Protein AF-A0A060BJ09-F1 (afdb_monomer_lite)

Foldseek 3Di:
DPDWDADLQQKIKDKDFDAAQWKKFKDFPNDGQWIDTQHRRRIDMIIGPDGDDADKTWIKMWIQDPVRDIDIDPDIDIDGHHDD

Secondary structure (DSSP, 8-state):
--EEEE-TTS-EEEEEE-STT-EEEEEETTEEEEEEE--TTSEEEEE-SSPPPSEEEEEEEEEE-TT--EEE-S--EEEEEPP-

Structure (mmCIF, N/CA/C/O backbone):
data_AF-A0A060BJ09-F1
#
_entry.id   AF-A0A060BJ09-F1
#
loop_
_atom_site.group_PDB
_atom_site.id
_atom_site.type_symbol
_atom_site.label_atom_id
_atom_site.label_alt_id
_atom_site.label_comp_id
_atom_site.label_asym_id
_atom_site.label_entity_id
_atom_site.label_seq_id
_atom_site.pdbx_PDB_ins_code
_atom_site.Cartn_x
_atom_site.Cartn_y
_atom_site.Cartn_z
_atom_site.occupancy
_atom_site.B_iso_or_equiv
_atom_site.auth_seq_id
_atom_site.auth_comp_id
_atom_site.auth_asym_id
_atom_site.auth_atom_id
_atom_site.pdbx_PDB_model_num
ATOM 1 N N . PHE A 1 1 ? 0.213 -8.518 -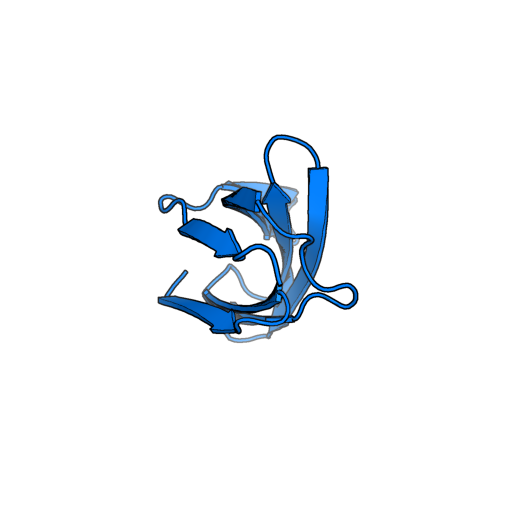2.948 1.00 76.75 1 PHE A N 1
ATOM 2 C CA . PHE A 1 1 ? 1.015 -8.167 -1.754 1.00 76.75 1 PHE A CA 1
ATOM 3 C C . PHE A 1 1 ? 1.004 -9.392 -0.874 1.00 76.75 1 PHE A C 1
ATOM 5 O O . PHE A 1 1 ? 0.083 -10.182 -0.993 1.00 76.75 1 PHE A O 1
ATOM 12 N N . ASP A 1 2 ? 1.985 -9.563 -0.001 1.00 79.69 2 ASP A N 1
ATOM 13 C CA . ASP A 1 2 ? 2.113 -10.845 0.700 1.00 79.69 2 ASP A CA 1
ATOM 14 C C . ASP A 1 2 ? 1.587 -10.757 2.134 1.00 79.69 2 ASP A C 1
ATOM 16 O O . ASP A 1 2 ? 1.095 -11.740 2.684 1.00 79.69 2 ASP A O 1
ATOM 20 N N . VAL A 1 3 ? 1.657 -9.568 2.742 1.00 85.50 3 VAL A N 1
ATOM 21 C CA . VAL A 1 3 ? 1.275 -9.353 4.139 1.00 85.50 3 VAL A CA 1
ATOM 22 C C . VAL A 1 3 ? 0.465 -8.073 4.281 1.00 85.50 3 VAL A C 1
ATOM 24 O O . VAL A 1 3 ? 0.868 -7.012 3.804 1.00 85.50 3 VAL A O 1
ATOM 27 N N . VAL A 1 4 ? -0.649 -8.175 5.006 1.00 87.81 4 VAL A N 1
ATOM 28 C CA . VAL A 1 4 ? -1.418 -7.042 5.530 1.00 87.81 4 VAL A CA 1
ATOM 29 C C . VAL A 1 4 ? -1.642 -7.292 7.008 1.00 87.81 4 VAL A C 1
ATOM 31 O O . VAL A 1 4 ? -2.185 -8.328 7.393 1.00 87.81 4 VAL A O 1
ATOM 34 N N . ARG A 1 5 ? -1.210 -6.347 7.835 1.00 86.44 5 ARG A N 1
ATOM 35 C CA . ARG A 1 5 ? -1.416 -6.374 9.277 1.00 86.44 5 ARG A CA 1
ATOM 36 C C . ARG A 1 5 ? -2.131 -5.103 9.697 1.00 86.44 5 ARG A C 1
ATOM 38 O O . ARG A 1 5 ? -1.744 -4.017 9.277 1.00 86.44 5 ARG A O 1
ATOM 45 N N . VAL A 1 6 ? -3.159 -5.274 10.517 1.00 84.88 6 VAL A N 1
ATOM 46 C CA . VAL A 1 6 ? -3.998 -4.201 11.044 1.00 84.88 6 VAL A CA 1
ATOM 47 C C . VAL A 1 6 ? -4.069 -4.385 12.549 1.00 84.88 6 VAL A C 1
ATOM 49 O O . VAL A 1 6 ? -4.373 -5.482 13.018 1.00 84.88 6 VAL A O 1
ATOM 52 N N . GLU A 1 7 ? -3.776 -3.328 13.287 1.00 86.69 7 GLU A N 1
ATOM 53 C CA . GLU A 1 7 ? -3.926 -3.288 14.737 1.00 86.69 7 GLU A CA 1
ATOM 54 C C . GLU A 1 7 ? -5.248 -2.607 15.119 1.00 86.69 7 GLU A C 1
ATOM 56 O O . GLU A 1 7 ? -5.844 -1.863 14.337 1.00 86.69 7 GLU A O 1
ATOM 61 N N . SER A 1 8 ? -5.727 -2.855 16.340 1.00 81.38 8 SER A N 1
ATOM 62 C CA . SER A 1 8 ? -7.005 -2.309 16.824 1.00 81.38 8 SER A CA 1
ATOM 63 C C . SER A 1 8 ? -7.025 -0.783 16.947 1.00 81.38 8 SER A C 1
ATOM 65 O O . SER A 1 8 ? -8.097 -0.201 17.056 1.00 81.38 8 SER A O 1
ATOM 67 N N . ASP A 1 9 ? -5.856 -0.141 16.951 1.00 80.69 9 ASP A N 1
ATOM 68 C CA . ASP A 1 9 ? -5.704 1.317 16.966 1.00 80.69 9 ASP A CA 1
ATOM 69 C C . ASP A 1 9 ? -5.748 1.950 15.561 1.00 80.69 9 ASP A C 1
ATOM 71 O O . ASP A 1 9 ? -5.567 3.158 15.426 1.00 80.69 9 ASP A O 1
ATOM 75 N N . GLY A 1 10 ? -5.985 1.143 14.519 1.00 83.00 10 GLY A N 1
ATOM 76 C CA . GLY A 1 10 ? -6.034 1.589 13.129 1.00 83.00 10 GLY A CA 1
ATOM 77 C C . GLY A 1 10 ? -4.668 1.643 12.442 1.00 83.00 10 GLY A C 1
ATOM 78 O O . GLY A 1 10 ? -4.600 2.028 11.271 1.00 83.00 10 GLY A O 1
ATOM 79 N N . SER A 1 11 ? -3.584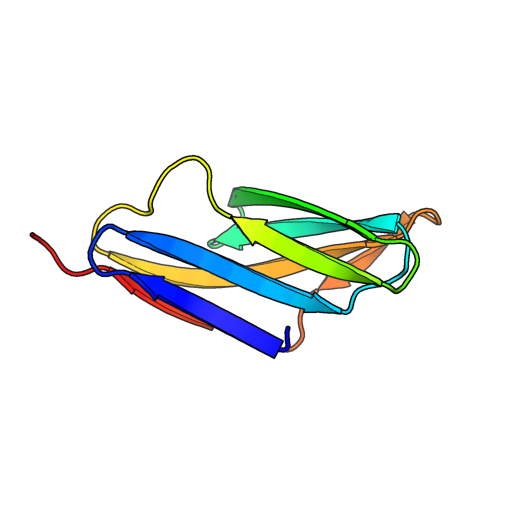 1.259 13.125 1.00 87.31 11 SER A N 1
ATOM 80 C CA . SER A 1 11 ? -2.257 1.143 12.517 1.00 87.31 11 SER A CA 1
ATOM 81 C C . SER A 1 11 ? -2.235 0.013 11.495 1.00 87.31 11 SER A C 1
ATOM 83 O O . SER A 1 11 ? -2.713 -1.095 11.755 1.00 87.31 11 SER A O 1
ATOM 85 N N . ILE A 1 12 ? -1.643 0.278 10.330 1.00 89.25 12 ILE A N 1
ATOM 86 C CA . ILE A 1 12 ? -1.563 -0.687 9.232 1.00 89.25 12 ILE A CA 1
ATOM 87 C C . ILE A 1 12 ? -0.136 -0.804 8.729 1.00 89.25 12 ILE A C 1
ATOM 89 O O . ILE A 1 12 ? 0.544 0.196 8.492 1.00 89.25 12 ILE A O 1
ATOM 93 N N . VAL A 1 13 ? 0.273 -2.050 8.502 1.00 91.44 13 VAL A N 1
ATOM 94 C CA . VAL A 1 13 ? 1.493 -2.393 7.777 1.00 91.44 13 VAL A CA 1
ATOM 95 C C . VAL A 1 13 ? 1.124 -3.270 6.589 1.00 91.44 13 VAL A C 1
ATOM 97 O O . VAL A 1 13 ? 0.514 -4.328 6.756 1.00 91.44 13 VAL A O 1
ATOM 100 N N . ILE A 1 14 ? 1.521 -2.848 5.389 1.00 92.81 14 ILE A N 1
ATOM 101 C CA . ILE A 1 14 ? 1.384 -3.645 4.166 1.00 92.81 14 ILE A CA 1
ATOM 102 C C . ILE A 1 14 ? 2.761 -3.884 3.577 1.00 92.81 14 ILE A C 1
ATOM 104 O O . ILE A 1 14 ? 3.508 -2.935 3.354 1.00 92.81 14 ILE A O 1
ATOM 108 N N . ALA A 1 15 ? 3.086 -5.140 3.291 1.00 94.00 15 ALA A N 1
ATOM 109 C CA . ALA A 1 15 ? 4.354 -5.514 2.684 1.00 94.00 15 ALA A CA 1
ATOM 110 C C . ALA A 1 15 ? 4.162 -6.476 1.509 1.00 94.00 15 ALA A C 1
ATOM 112 O O . ALA A 1 15 ? 3.192 -7.238 1.434 1.00 94.00 15 ALA A O 1
ATOM 113 N N . GLY A 1 16 ? 5.111 -6.446 0.580 1.00 94.50 16 GLY A N 1
ATOM 114 C CA . GLY A 1 16 ? 5.132 -7.369 -0.544 1.00 94.50 16 GLY A CA 1
ATOM 115 C C . GLY A 1 16 ? 6.212 -7.039 -1.561 1.00 94.50 16 GLY A C 1
ATOM 116 O O . GLY A 1 16 ? 7.208 -6.385 -1.253 1.00 94.50 16 GLY A O 1
ATOM 117 N N . LYS A 1 17 ? 5.977 -7.496 -2.791 1.00 94.56 17 LYS A N 1
ATOM 118 C CA . LYS A 1 17 ? 6.858 -7.304 -3.941 1.00 94.56 17 LYS A CA 1
ATOM 119 C C . LYS A 1 17 ? 6.231 -6.396 -4.999 1.00 94.56 17 LYS A C 1
ATOM 121 O O . LYS A 1 17 ? 5.041 -6.495 -5.298 1.00 94.56 17 LYS A O 1
ATOM 126 N N . ALA A 1 18 ? 7.059 -5.550 -5.592 1.00 95.50 18 ALA A N 1
ATOM 127 C CA . ALA A 1 18 ? 6.766 -4.734 -6.761 1.00 95.50 18 ALA A CA 1
ATOM 128 C C . ALA A 1 18 ? 7.986 -4.716 -7.698 1.00 95.50 18 ALA A C 1
ATOM 130 O O . ALA A 1 18 ? 9.018 -5.323 -7.410 1.00 95.50 18 ALA A O 1
ATOM 131 N N . VAL A 1 19 ? 7.880 -4.024 -8.833 1.00 95.50 19 VAL A N 1
ATOM 132 C CA . VAL A 1 19 ? 9.051 -3.761 -9.683 1.00 95.50 19 VAL A CA 1
ATOM 133 C C . VAL A 1 19 ? 10.093 -2.972 -8.868 1.00 95.50 19 VAL A C 1
ATOM 135 O O . VAL A 1 19 ? 9.706 -2.058 -8.134 1.00 95.50 19 VAL A O 1
ATOM 138 N N . PRO A 1 20 ? 11.400 -3.281 -8.977 1.00 97.25 20 PRO A N 1
ATOM 139 C CA . PRO A 1 20 ? 12.447 -2.517 -8.307 1.00 97.25 20 PRO A CA 1
ATOM 140 C C . PRO A 1 20 ? 12.335 -1.009 -8.525 1.00 97.25 20 PRO A C 1
ATOM 142 O O . PRO A 1 20 ? 12.168 -0.549 -9.657 1.00 97.25 20 PRO A O 1
ATOM 145 N N . ASN A 1 21 ? 12.481 -0.238 -7.445 1.00 96.81 21 ASN A N 1
ATOM 146 C CA . ASN A 1 21 ? 12.378 1.227 -7.446 1.00 96.81 21 ASN A CA 1
ATOM 147 C C . ASN A 1 21 ? 11.011 1.775 -7.899 1.00 96.81 21 ASN A C 1
ATOM 149 O O . ASN A 1 21 ? 10.904 2.956 -8.231 1.00 96.81 21 ASN A O 1
ATOM 153 N N . ALA A 1 22 ? 9.964 0.946 -7.941 1.00 98.06 22 ALA A N 1
ATOM 154 C CA . ALA A 1 22 ? 8.623 1.414 -8.253 1.00 98.06 22 ALA A CA 1
ATOM 155 C C . ALA A 1 22 ? 8.022 2.199 -7.085 1.00 98.06 22 ALA A C 1
ATOM 157 O O . ALA A 1 22 ? 8.183 1.829 -5.920 1.00 98.06 22 ALA A O 1
ATOM 158 N N . GLN A 1 23 ? 7.255 3.238 -7.407 1.00 97.69 23 GLN A N 1
ATOM 159 C CA . GLN A 1 23 ? 6.378 3.881 -6.436 1.00 97.69 23 GLN A CA 1
ATOM 160 C C . GLN A 1 23 ? 5.204 2.950 -6.144 1.00 97.69 23 GLN A C 1
ATOM 162 O O . GLN A 1 23 ? 4.585 2.449 -7.079 1.00 97.69 23 GLN A O 1
ATOM 167 N N . VAL A 1 24 ? 4.884 2.718 -4.879 1.00 97.00 24 VAL A N 1
ATOM 168 C CA . VAL A 1 24 ? 3.747 1.907 -4.441 1.00 97.00 24 VAL A CA 1
ATOM 169 C C . VAL A 1 24 ? 2.824 2.781 -3.606 1.00 97.00 24 VAL A C 1
ATOM 171 O O . VAL A 1 24 ? 3.184 3.196 -2.510 1.00 97.00 24 VAL A O 1
ATOM 174 N N . ASP A 1 25 ? 1.624 3.027 -4.119 1.00 96.44 25 ASP A N 1
ATOM 175 C CA . ASP A 1 25 ? 0.560 3.757 -3.439 1.00 96.44 25 ASP A CA 1
ATOM 176 C C . ASP A 1 25 ? -0.436 2.776 -2.812 1.00 96.44 25 ASP A C 1
ATOM 178 O O . ASP A 1 25 ? -0.893 1.842 -3.477 1.00 96.44 25 ASP A O 1
ATOM 182 N N . LEU A 1 26 ? -0.824 3.021 -1.560 1.00 95.12 26 LEU A N 1
ATOM 183 C CA . LEU A 1 26 ? -1.993 2.418 -0.920 1.00 95.12 26 LEU A CA 1
ATOM 184 C C . LEU A 1 26 ? -3.222 3.266 -1.228 1.00 95.12 26 LEU A C 1
ATOM 186 O O . LEU A 1 26 ? -3.245 4.457 -0.910 1.00 95.12 26 LEU A O 1
ATOM 190 N N . LEU A 1 27 ? -4.263 2.645 -1.773 1.00 94.62 27 LEU A N 1
ATOM 191 C CA . LEU A 1 27 ? -5.514 3.309 -2.107 1.00 94.62 27 LEU A CA 1
ATOM 192 C C . LEU A 1 27 ? -6.684 2.756 -1.308 1.00 94.62 27 LEU A C 1
ATOM 194 O O . LEU A 1 27 ? -6.856 1.544 -1.217 1.00 94.62 27 LEU A O 1
ATOM 198 N N . VAL A 1 28 ? -7.535 3.662 -0.833 1.00 93.06 28 VAL A N 1
ATOM 199 C CA . VAL A 1 28 ? -8.905 3.374 -0.394 1.00 93.06 28 VAL A CA 1
ATOM 200 C C . VAL A 1 28 ? -9.849 4.090 -1.351 1.00 93.06 28 VAL A C 1
ATOM 202 O O . VAL A 1 28 ? -9.908 5.323 -1.390 1.00 93.06 28 VAL A O 1
ATOM 205 N N . GLY A 1 29 ? -10.571 3.318 -2.166 1.00 90.00 29 GLY A N 1
ATOM 206 C CA . GLY A 1 29 ? -11.336 3.868 -3.285 1.00 90.00 29 GLY A CA 1
ATOM 207 C C . GLY A 1 29 ? -10.417 4.603 -4.268 1.00 90.00 29 GLY A C 1
ATOM 208 O O . GLY A 1 29 ? -9.558 3.990 -4.895 1.00 90.00 29 GLY A O 1
ATOM 209 N N . SER A 1 30 ? -10.586 5.922 -4.397 1.00 90.00 30 SER A N 1
ATOM 210 C CA . SER A 1 30 ? -9.745 6.787 -5.242 1.00 90.00 30 SER A CA 1
ATOM 211 C C . SER A 1 30 ? -8.658 7.551 -4.479 1.00 90.00 30 SER A C 1
ATOM 213 O O . SER A 1 30 ? -7.880 8.273 -5.102 1.00 90.00 30 SER A O 1
ATOM 215 N N . ASN A 1 31 ? -8.618 7.445 -3.149 1.00 92.88 31 ASN A N 1
ATOM 216 C CA . ASN A 1 31 ? -7.729 8.243 -2.308 1.00 92.88 31 ASN A CA 1
ATOM 217 C C . ASN A 1 31 ? -6.451 7.473 -1.999 1.00 92.88 31 ASN A C 1
ATOM 219 O O . ASN A 1 31 ? -6.522 6.332 -1.550 1.00 92.88 31 ASN A O 1
ATOM 223 N N . VAL A 1 32 ? -5.298 8.116 -2.188 1.00 94.50 32 VAL A N 1
ATOM 224 C CA . VAL A 1 32 ? -4.016 7.589 -1.709 1.00 94.50 32 VAL A CA 1
ATOM 225 C C . VAL A 1 32 ? -3.905 7.902 -0.223 1.00 94.50 32 VAL A C 1
ATOM 227 O O . VAL A 1 32 ? -3.934 9.069 0.159 1.00 94.50 32 VAL A O 1
ATOM 230 N N . ILE A 1 33 ? -3.811 6.861 0.599 1.00 92.56 33 ILE A N 1
ATOM 231 C CA . ILE A 1 33 ? -3.721 6.980 2.063 1.00 92.56 33 ILE A CA 1
ATOM 232 C C . ILE A 1 33 ? -2.300 6.754 2.584 1.00 92.56 33 ILE A C 1
ATOM 234 O O . ILE A 1 33 ? -1.995 7.108 3.713 1.00 92.56 33 ILE A O 1
ATOM 238 N N . GLY A 1 34 ? -1.424 6.186 1.759 1.00 92.88 34 GLY A N 1
ATOM 239 C CA . GLY A 1 34 ? -0.021 5.962 2.077 1.00 92.88 34 GLY A CA 1
ATOM 240 C C . GLY A 1 34 ? 0.762 5.662 0.811 1.00 92.88 34 GLY A C 1
ATOM 241 O O . GLY A 1 34 ? 0.184 5.288 -0.212 1.00 92.88 34 GLY A O 1
ATOM 242 N N . SER A 1 35 ? 2.076 5.844 0.859 1.00 95.00 35 SER A N 1
ATOM 243 C CA . SER A 1 35 ? 2.932 5.602 -0.296 1.00 95.00 35 SER A CA 1
ATOM 244 C C . SER A 1 35 ? 4.345 5.234 0.146 1.00 95.00 35 SER A C 1
ATOM 246 O O . SER A 1 35 ? 4.817 5.688 1.185 1.00 95.00 35 SER A O 1
ATOM 248 N N . THR A 1 36 ? 5.021 4.398 -0.632 1.00 96.31 36 THR A N 1
ATOM 249 C CA . THR A 1 36 ? 6.429 4.040 -0.425 1.00 96.31 36 THR A CA 1
ATOM 250 C C . THR A 1 36 ? 7.104 3.777 -1.763 1.00 96.31 36 THR A C 1
ATOM 252 O O . THR A 1 36 ? 6.447 3.670 -2.798 1.00 96.31 36 THR A O 1
ATOM 255 N N . THR A 1 37 ? 8.420 3.628 -1.749 1.00 97.25 37 THR A N 1
ATOM 256 C CA . THR A 1 37 ? 9.183 3.174 -2.908 1.00 97.25 37 THR A CA 1
ATOM 257 C C . THR A 1 37 ? 9.701 1.769 -2.636 1.00 97.25 37 THR A C 1
ATOM 259 O O . THR A 1 37 ? 10.294 1.511 -1.589 1.00 97.25 37 THR A O 1
ATOM 262 N N . ALA A 1 38 ? 9.481 0.855 -3.577 1.00 97.56 38 ALA A N 1
ATOM 263 C CA . ALA A 1 38 ? 10.045 -0.483 -3.506 1.00 97.56 38 ALA A CA 1
ATOM 264 C C . ALA A 1 38 ? 11.573 -0.429 -3.598 1.00 97.56 38 ALA A C 1
ATOM 266 O O . ALA A 1 38 ? 12.137 0.336 -4.381 1.00 97.56 38 ALA A O 1
ATOM 267 N N . GLY A 1 39 ? 12.250 -1.254 -2.806 1.00 97.69 39 GLY A N 1
ATOM 268 C CA . GLY A 1 39 ? 13.700 -1.341 -2.798 1.00 97.69 39 GLY A CA 1
ATOM 269 C C . GLY A 1 39 ? 14.282 -1.933 -4.090 1.00 97.69 39 GLY A C 1
ATOM 270 O O . GLY A 1 39 ? 13.550 -2.300 -5.014 1.00 97.69 39 GLY A O 1
ATOM 271 N N . PRO A 1 40 ? 15.617 -2.082 -4.152 1.00 96.81 40 PRO A N 1
ATOM 272 C CA . PRO A 1 40 ? 16.315 -2.630 -5.319 1.00 96.81 40 PRO A CA 1
ATOM 273 C C . PRO A 1 40 ? 15.907 -4.065 -5.675 1.00 96.81 40 PRO A C 1
ATOM 275 O O . PRO A 1 40 ? 15.909 -4.432 -6.843 1.00 96.81 40 PRO A O 1
ATOM 278 N N . GLU A 1 41 ? 15.500 -4.852 -4.679 1.00 96.31 41 GLU A N 1
ATOM 279 C CA . GLU A 1 41 ? 15.017 -6.229 -4.857 1.00 96.31 41 GLU A CA 1
ATOM 280 C C . GLU A 1 41 ? 13.493 -6.299 -5.091 1.00 96.31 41 GLU A C 1
ATOM 282 O O . GLU A 1 41 ? 12.909 -7.378 -5.177 1.00 96.31 41 GLU A O 1
ATOM 287 N N . GLY A 1 42 ? 12.822 -5.144 -5.174 1.00 96.19 42 GLY A N 1
ATOM 288 C CA . GLY A 1 42 ? 11.370 -5.048 -5.331 1.00 96.19 42 GLY A CA 1
ATOM 289 C C . GLY A 1 42 ? 10.576 -5.207 -4.032 1.00 96.19 42 GLY A C 1
ATOM 290 O O . GLY A 1 42 ? 9.359 -5.042 -4.039 1.00 96.19 42 GLY A O 1
ATOM 291 N N . ASP A 1 43 ? 11.236 -5.500 -2.912 1.00 97.12 43 ASP A N 1
ATOM 292 C CA . ASP A 1 43 ? 10.627 -5.507 -1.582 1.00 97.12 43 ASP A CA 1
ATOM 293 C C . ASP A 1 43 ? 10.133 -4.125 -1.168 1.00 97.12 43 ASP A C 1
ATOM 295 O O . ASP A 1 43 ? 10.850 -3.132 -1.305 1.00 97.12 43 ASP A O 1
ATOM 299 N N . PHE A 1 44 ? 8.934 -4.060 -0.598 1.00 95.94 44 PHE A N 1
ATOM 300 C CA . PHE A 1 44 ? 8.426 -2.839 0.010 1.00 95.94 44 PHE A CA 1
ATOM 301 C C . PHE A 1 44 ? 7.672 -3.128 1.305 1.00 95.94 44 PHE A C 1
ATOM 303 O O . PHE A 1 44 ? 7.092 -4.200 1.494 1.00 95.94 44 PHE A O 1
ATOM 310 N N . ALA A 1 45 ? 7.636 -2.116 2.166 1.00 95.00 45 ALA A N 1
ATOM 311 C CA . ALA A 1 45 ? 6.717 -2.026 3.286 1.00 95.00 45 ALA A CA 1
ATOM 312 C C . ALA A 1 45 ? 6.156 -0.601 3.346 1.00 95.00 45 ALA A C 1
ATOM 314 O O . ALA A 1 45 ? 6.908 0.372 3.259 1.00 95.00 45 ALA A O 1
ATOM 315 N N . VAL A 1 46 ? 4.838 -0.489 3.471 1.00 92.38 46 VAL A N 1
ATOM 316 C CA . VAL A 1 46 ? 4.135 0.761 3.754 1.00 92.38 46 VAL A CA 1
ATOM 317 C C . VAL A 1 46 ? 3.625 0.690 5.180 1.00 92.38 46 VAL A C 1
ATOM 319 O O . VAL A 1 46 ? 2.947 -0.268 5.555 1.00 92.38 46 VAL A O 1
ATOM 322 N N . VAL A 1 47 ? 3.938 1.726 5.946 1.00 90.12 47 VAL A N 1
ATOM 323 C CA . VAL A 1 47 ? 3.328 2.017 7.240 1.00 90.12 47 VAL A CA 1
ATOM 324 C C . VAL A 1 47 ? 2.557 3.314 7.054 1.00 90.12 47 VAL A C 1
ATOM 326 O O . VAL A 1 47 ? 3.087 4.250 6.457 1.00 90.12 47 VAL A O 1
ATOM 329 N N . LEU A 1 48 ? 1.299 3.353 7.486 1.00 87.75 48 LEU A N 1
ATOM 330 C CA . LEU A 1 48 ? 0.535 4.598 7.447 1.00 87.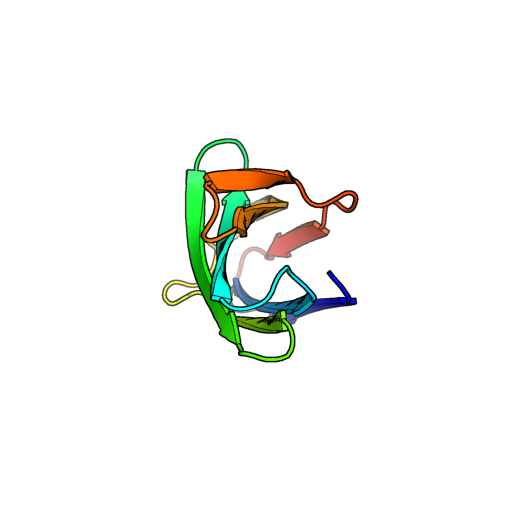75 48 LEU A CA 1
ATOM 331 C C . LEU A 1 48 ? 1.040 5.541 8.543 1.00 87.75 48 LEU A C 1
ATOM 333 O O . LEU A 1 48 ? 1.150 5.130 9.696 1.00 87.75 48 LEU A O 1
ATOM 337 N N . ASP A 1 49 ? 1.317 6.795 8.181 1.00 82.19 49 ASP A N 1
ATOM 338 C CA . ASP A 1 49 ? 1.688 7.834 9.150 1.00 82.19 49 ASP A CA 1
ATOM 339 C C . ASP A 1 49 ? 0.502 8.195 10.058 1.00 82.19 49 ASP A C 1
ATOM 341 O O . ASP A 1 49 ? 0.665 8.427 11.256 1.00 82.19 49 ASP A O 1
ATOM 345 N N . GLU A 1 50 ? -0.704 8.211 9.482 1.00 85.81 50 GLU A N 1
ATOM 346 C CA . GLU A 1 50 ? -1.959 8.414 10.199 1.00 85.81 50 GLU A CA 1
ATOM 347 C C . GLU A 1 50 ? -2.747 7.095 10.262 1.00 85.81 50 GLU A C 1
ATOM 349 O O . GLU A 1 50 ? -3.051 6.516 9.212 1.00 85.81 50 GLU A O 1
ATOM 354 N N . PRO A 1 51 ? -3.111 6.614 11.465 1.00 87.44 51 PRO A N 1
ATOM 355 C CA . PRO A 1 51 ? -3.967 5.445 11.614 1.00 87.44 51 PRO A CA 1
ATOM 356 C C . PRO A 1 51 ? -5.315 5.633 10.915 1.00 87.44 51 PRO A C 1
ATOM 358 O O . PRO A 1 51 ? -5.869 6.738 10.868 1.00 87.44 51 PRO A O 1
ATOM 361 N N . LEU A 1 52 ? -5.886 4.538 10.415 1.00 89.56 52 LEU A N 1
ATOM 362 C CA . LEU A 1 52 ? -7.251 4.570 9.905 1.00 89.56 52 LEU A CA 1
ATOM 363 C C . LEU A 1 52 ? -8.237 4.827 11.047 1.00 89.56 52 LEU A C 1
ATOM 365 O O . LEU A 1 52 ? -8.115 4.285 12.144 1.00 89.56 52 LEU A O 1
ATOM 369 N N . LYS A 1 53 ? -9.249 5.647 10.769 1.00 90.81 53 LYS A N 1
ATOM 370 C CA . LYS A 1 53 ? -10.377 5.837 11.687 1.00 90.81 53 LYS A CA 1
ATOM 371 C C . LYS A 1 53 ? -11.199 4.543 11.779 1.00 90.81 53 LYS A C 1
ATOM 373 O O . LYS A 1 53 ? -11.096 3.708 10.884 1.00 90.81 53 LYS A O 1
ATOM 378 N N . PRO A 1 54 ? -12.042 4.378 12.811 1.00 91.94 54 PRO A N 1
ATOM 379 C CA . PRO A 1 54 ? -13.007 3.287 12.844 1.00 91.94 54 PRO A CA 1
ATOM 380 C C . PRO A 1 54 ? -13.857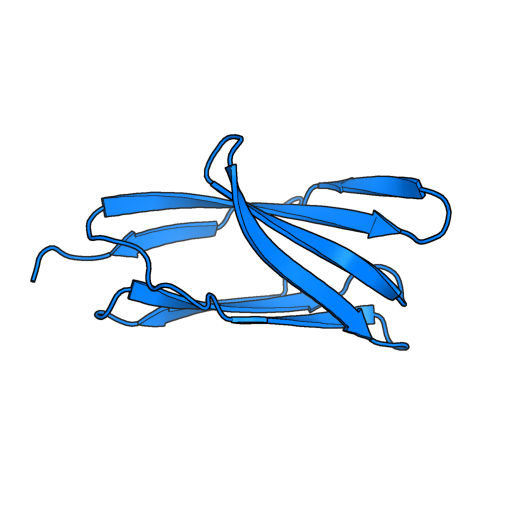 3.230 11.571 1.00 91.94 54 PRO A C 1
ATOM 382 O O . PRO A 1 54 ? -14.327 4.263 11.081 1.00 91.94 54 PRO A O 1
ATOM 385 N N . GLY A 1 55 ? -14.039 2.025 11.036 1.00 91.88 55 GLY A N 1
ATOM 386 C CA . GLY A 1 55 ? -14.765 1.787 9.793 1.00 91.88 55 GLY A CA 1
ATOM 387 C C . GLY A 1 55 ? -14.228 0.612 8.978 1.00 91.88 55 GLY A C 1
ATOM 388 O O . GLY A 1 55 ? -13.237 -0.027 9.335 1.00 91.88 55 GLY A O 1
ATOM 389 N N . ASP A 1 56 ? -14.901 0.353 7.857 1.00 92.62 56 ASP A N 1
ATOM 390 C CA . ASP A 1 56 ? -14.543 -0.689 6.897 1.00 92.62 56 ASP A CA 1
ATOM 391 C C . ASP A 1 56 ? -13.876 -0.089 5.657 1.00 92.62 56 ASP A C 1
ATOM 393 O O . ASP A 1 56 ? -14.377 0.854 5.039 1.00 92.62 56 ASP A O 1
ATOM 397 N N . TYR A 1 57 ? -12.755 -0.680 5.259 1.00 92.31 57 TYR A N 1
ATOM 398 C CA . TYR A 1 57 ? -11.896 -0.192 4.192 1.00 92.31 57 TYR A CA 1
ATOM 399 C C . TYR A 1 57 ? -11.561 -1.307 3.209 1.00 92.31 57 TYR A C 1
ATOM 401 O O . TYR A 1 57 ? -11.192 -2.417 3.590 1.00 92.31 57 TYR A O 1
ATOM 409 N N . GLN A 1 58 ? -11.640 -0.985 1.921 1.00 93.50 58 GLN A N 1
ATOM 410 C CA . GLN A 1 58 ? -11.082 -1.805 0.851 1.00 93.50 58 GLN A CA 1
ATOM 411 C C . GLN A 1 58 ? -9.796 -1.151 0.372 1.00 93.50 58 GLN A C 1
ATOM 413 O O . GLN A 1 58 ? -9.825 -0.044 -0.169 1.00 93.50 58 GLN A O 1
ATOM 418 N N . ILE A 1 59 ? -8.681 -1.835 0.596 1.00 92.94 59 ILE A N 1
ATOM 419 C CA . ILE A 1 59 ? -7.351 -1.361 0.248 1.00 92.94 59 ILE A CA 1
ATOM 420 C C . ILE A 1 59 ? -6.875 -2.076 -1.010 1.00 92.94 59 ILE A C 1
ATOM 422 O O . ILE A 1 59 ? -6.869 -3.307 -1.097 1.00 92.94 59 ILE A O 1
ATOM 426 N N . VAL A 1 60 ? -6.433 -1.276 -1.972 1.00 94.94 60 VAL A N 1
ATOM 427 C CA . VAL A 1 60 ? -5.817 -1.722 -3.220 1.00 94.94 60 VAL A CA 1
ATOM 428 C C . VAL A 1 60 ? -4.463 -1.041 -3.347 1.00 94.94 60 VAL A C 1
ATOM 430 O O . VAL A 1 60 ? -4.302 0.096 -2.910 1.00 94.94 60 VAL A O 1
ATOM 433 N N . LEU A 1 61 ? -3.481 -1.715 -3.942 1.00 95.25 61 LEU A N 1
ATOM 434 C CA . LEU A 1 61 ? -2.189 -1.101 -4.231 1.00 95.25 61 LEU A CA 1
ATOM 435 C C . LEU A 1 61 ? -2.099 -0.694 -5.692 1.00 95.25 61 LEU A C 1
ATOM 437 O O . LEU A 1 61 ? -2.550 -1.420 -6.578 1.00 95.25 61 LEU A O 1
ATOM 441 N N . ARG A 1 62 ? -1.437 0.428 -5.946 1.00 96.56 62 ARG A N 1
ATOM 442 C CA . ARG A 1 62 ? -0.999 0.817 -7.284 1.00 96.56 62 ARG A CA 1
ATOM 443 C C . ARG A 1 62 ? 0.510 0.940 -7.291 1.00 96.56 62 ARG A C 1
ATOM 445 O O . ARG A 1 62 ? 1.066 1.725 -6.535 1.00 96.56 62 ARG A O 1
ATOM 452 N N . SER A 1 63 ? 1.164 0.197 -8.170 1.00 97.19 63 SER A N 1
ATOM 453 C CA . SER A 1 63 ? 2.593 0.320 -8.421 1.00 97.19 63 SER A CA 1
ATOM 454 C C . SER A 1 63 ? 2.834 1.100 -9.711 1.00 97.19 63 SER A C 1
ATOM 456 O O . SER A 1 63 ? 2.200 0.822 -10.725 1.00 97.19 63 SER A O 1
ATOM 458 N N . THR A 1 64 ? 3.744 2.069 -9.679 1.00 97.88 64 THR A N 1
ATOM 459 C CA . THR A 1 64 ? 4.226 2.813 -10.847 1.00 97.88 64 THR A CA 1
ATOM 460 C C . THR A 1 64 ? 5.722 2.574 -10.989 1.00 97.88 64 THR A C 1
ATOM 462 O O . THR A 1 64 ? 6.512 3.049 -10.172 1.00 97.88 64 THR A O 1
ATOM 465 N N . ALA A 1 65 ? 6.114 1.820 -12.010 1.00 96.44 65 ALA A N 1
ATOM 466 C CA . ALA A 1 65 ? 7.508 1.516 -12.296 1.00 96.44 65 ALA A CA 1
ATOM 467 C C . ALA A 1 65 ? 8.262 2.749 -12.847 1.00 96.44 65 ALA A C 1
ATOM 469 O O . ALA A 1 65 ? 7.634 3.688 -13.349 1.00 96.44 65 ALA A O 1
ATOM 470 N N . PRO A 1 66 ? 9.610 2.769 -12.794 1.00 95.50 66 PRO A N 1
ATOM 471 C CA . PRO A 1 66 ? 10.414 3.891 -13.301 1.00 95.50 66 PRO A CA 1
ATOM 472 C C . PRO A 1 66 ? 10.201 4.210 -14.790 1.00 95.50 66 PRO A C 1
ATOM 474 O O . PRO A 1 66 ? 10.341 5.357 -15.214 1.00 95.50 66 PRO A O 1
ATOM 477 N N . ASP A 1 67 ? 9.827 3.207 -15.584 1.00 95.56 67 ASP A N 1
ATOM 478 C CA . ASP A 1 67 ? 9.467 3.336 -17.001 1.00 95.56 67 ASP A CA 1
ATOM 479 C C . ASP A 1 67 ? 8.034 3.861 -17.225 1.00 95.56 67 ASP A C 1
ATOM 481 O O . ASP A 1 67 ? 7.587 3.983 -18.366 1.00 95.56 67 ASP A O 1
ATOM 485 N N . LYS A 1 68 ? 7.342 4.236 -16.140 1.00 93.88 68 LYS A N 1
ATOM 486 C CA . LYS A 1 68 ? 5.963 4.742 -16.081 1.00 93.88 68 LYS A CA 1
ATOM 487 C C . LYS A 1 68 ? 4.889 3.692 -16.364 1.00 93.88 68 LYS A C 1
ATOM 489 O O . LYS A 1 68 ? 3.727 4.059 -16.552 1.00 93.88 68 LYS A O 1
ATOM 494 N N . VAL A 1 69 ? 5.230 2.403 -16.353 1.00 96.44 69 VAL A N 1
ATOM 495 C CA . VAL A 1 69 ? 4.224 1.336 -16.374 1.00 96.44 69 VAL A CA 1
ATOM 496 C C . VAL A 1 69 ? 3.497 1.308 -15.032 1.00 96.44 69 VAL A C 1
ATOM 498 O O . VAL A 1 69 ? 4.119 1.260 -13.971 1.00 96.44 69 VAL A O 1
ATOM 501 N N . VAL A 1 70 ? 2.165 1.339 -15.081 1.00 96.12 70 VAL A N 1
ATOM 502 C CA . VAL A 1 70 ? 1.302 1.294 -13.897 1.00 96.12 70 VAL A CA 1
ATOM 503 C C . VAL A 1 70 ? 0.642 -0.076 -13.800 1.00 96.12 70 VAL A C 1
ATOM 505 O O . VAL A 1 70 ? 0.049 -0.553 -14.766 1.00 96.12 70 VAL A O 1
ATOM 508 N N . ALA A 1 71 ? 0.706 -0.680 -12.619 1.00 94.62 71 ALA A N 1
ATOM 509 C CA . ALA A 1 71 ? 0.035 -1.927 -12.285 1.00 94.62 71 ALA A CA 1
ATOM 510 C C . ALA A 1 71 ? -0.815 -1.751 -11.022 1.00 94.62 71 ALA A C 1
ATOM 512 O O . ALA A 1 71 ? -0.418 -1.068 -10.081 1.00 94.62 71 ALA A O 1
ATOM 513 N N . MET A 1 72 ? -1.980 -2.390 -10.995 1.00 94.56 72 MET A N 1
ATOM 514 C CA . MET A 1 72 ? -2.814 -2.499 -9.797 1.00 94.56 72 MET A CA 1
ATOM 515 C C . MET A 1 72 ? -2.559 -3.851 -9.127 1.00 94.56 72 MET A C 1
ATOM 517 O O . MET A 1 72 ? -2.249 -4.827 -9.817 1.00 94.56 72 MET A O 1
ATOM 521 N N . SER A 1 73 ? -2.702 -3.935 -7.803 1.00 91.38 73 SER A N 1
ATOM 522 C CA . SER A 1 73 ? -2.692 -5.230 -7.126 1.00 91.38 73 SER A CA 1
ATOM 523 C C . SER A 1 73 ? -3.852 -6.092 -7.616 1.00 91.38 73 SER A C 1
ATOM 525 O O . SER A 1 73 ? -4.966 -5.613 -7.812 1.00 91.38 73 SER A O 1
ATOM 527 N N . VAL A 1 74 ? -3.580 -7.383 -7.800 1.00 89.38 74 VAL A N 1
ATOM 528 C CA . VAL A 1 74 ? -4.614 -8.379 -8.122 1.00 89.38 74 VAL A CA 1
ATOM 529 C C . VAL A 1 74 ? -5.496 -8.643 -6.900 1.00 89.38 74 VAL A C 1
ATOM 531 O O . VAL A 1 74 ? -6.695 -8.876 -7.024 1.00 89.38 74 VAL A O 1
ATOM 534 N N . GLU A 1 75 ? -4.905 -8.579 -5.710 1.00 89.00 75 GLU A N 1
ATOM 535 C CA . GLU A 1 75 ? -5.604 -8.744 -4.441 1.00 89.00 75 GLU A CA 1
ATOM 536 C C . GLU A 1 75 ? -6.151 -7.410 -3.936 1.00 89.00 75 GLU A C 1
ATOM 538 O O . GLU A 1 75 ? -5.560 -6.345 -4.140 1.00 89.00 75 GLU A O 1
ATOM 543 N N . THR A 1 76 ? -7.271 -7.495 -3.224 1.00 90.88 76 THR A N 1
ATOM 544 C CA . THR A 1 76 ? -7.849 -6.405 -2.436 1.00 90.88 76 THR A CA 1
ATOM 545 C C . THR A 1 76 ? -7.852 -6.836 -0.979 1.00 90.88 76 THR A C 1
ATOM 547 O O . THR A 1 76 ? -8.351 -7.916 -0.660 1.00 90.88 76 THR A O 1
ATOM 550 N N . ALA A 1 77 ? -7.301 -6.008 -0.098 1.00 89.75 77 ALA A N 1
ATOM 551 C CA . ALA A 1 77 ? -7.367 -6.245 1.336 1.00 89.75 77 ALA A CA 1
ATOM 552 C C . ALA A 1 77 ? -8.622 -5.584 1.903 1.00 89.75 77 ALA A C 1
ATOM 554 O O . ALA A 1 77 ? -8.881 -4.412 1.637 1.00 89.75 77 ALA A O 1
ATOM 555 N N . VAL A 1 78 ? -9.396 -6.327 2.688 1.00 90.50 78 VAL A N 1
ATOM 556 C CA . VAL A 1 78 ? -10.528 -5.777 3.439 1.00 90.50 78 VAL A CA 1
ATOM 557 C C . VAL A 1 78 ? -10.087 -5.611 4.881 1.00 90.50 78 VAL A C 1
ATOM 559 O O . VAL A 1 78 ? -9.602 -6.560 5.496 1.00 90.50 78 VAL A O 1
ATOM 562 N N . VAL A 1 79 ? -10.222 -4.397 5.395 1.00 88.69 79 VAL A N 1
ATOM 563 C CA . VAL A 1 79 ? -9.769 -4.008 6.725 1.00 88.69 79 VAL A CA 1
ATOM 564 C C . VAL A 1 79 ? -10.937 -3.408 7.489 1.00 88.69 79 VAL A C 1
ATOM 566 O O . VAL A 1 79 ? -11.554 -2.465 7.007 1.00 88.69 79 VAL A O 1
ATOM 569 N N . SER A 1 80 ? -11.198 -3.925 8.685 1.00 90.00 80 SER A N 1
ATOM 570 C CA . SER A 1 80 ? -12.203 -3.387 9.60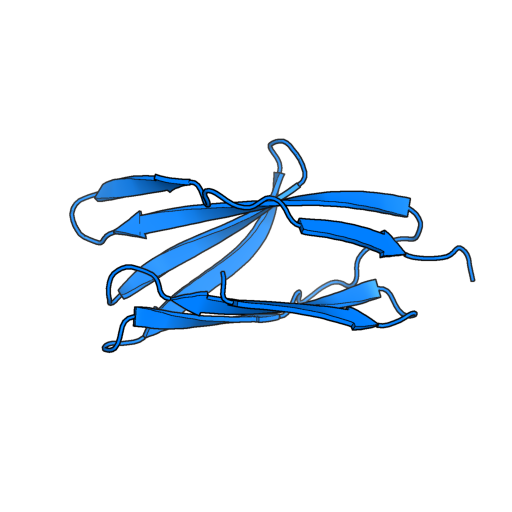2 1.00 90.00 80 SER A CA 1
ATOM 571 C C . SER A 1 80 ? -11.508 -2.883 10.860 1.00 90.00 80 SER A C 1
ATOM 573 O O . SER A 1 80 ? -10.832 -3.650 11.548 1.00 90.00 80 SER A O 1
ATOM 575 N N . VAL A 1 81 ? -11.669 -1.596 11.150 1.00 89.38 81 VAL A N 1
ATOM 576 C CA . VAL A 1 81 ? -11.162 -0.949 12.363 1.00 89.38 81 VAL A CA 1
ATOM 577 C C . VAL A 1 81 ? -12.344 -0.768 13.319 1.00 89.38 81 VAL A C 1
ATOM 579 O O . VAL A 1 81 ? -13.308 -0.093 12.946 1.00 89.38 81 VAL A O 1
ATOM 582 N N . PRO A 1 82 ? -12.329 -1.385 14.514 1.00 87.06 82 PRO A N 1
ATOM 583 C CA . PRO A 1 82 ? -13.451 -1.313 15.444 1.00 87.06 82 PRO A CA 1
ATOM 584 C C . PRO A 1 82 ? -13.643 0.105 15.996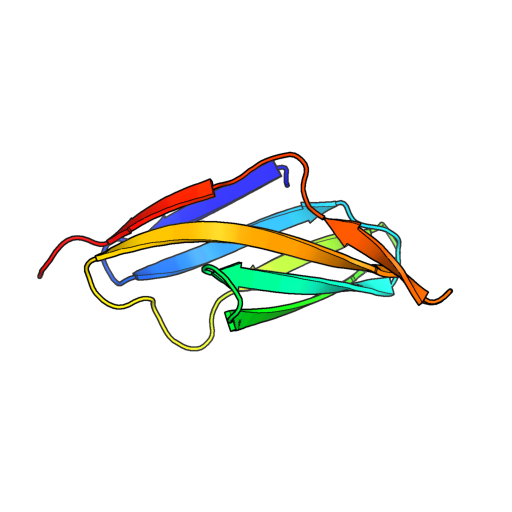 1.00 87.06 82 PRO A C 1
ATOM 586 O O . PRO A 1 82 ? -12.684 0.861 16.147 1.00 87.06 82 PRO A O 1
ATOM 589 N N . GLU A 1 83 ? -14.885 0.452 16.337 1.00 80.94 83 GLU A N 1
ATOM 590 C CA . GLU A 1 83 ? -15.158 1.625 17.171 1.00 80.94 83 GLU A CA 1
ATOM 591 C C . GLU A 1 83 ? -14.612 1.359 18.581 1.00 80.94 83 GLU A C 1
ATOM 593 O O . GLU A 1 83 ? -14.928 0.334 19.191 1.00 80.94 83 GLU A O 1
ATOM 598 N N . THR A 1 84 ? -13.748 2.251 19.065 1.00 65.06 84 THR A N 1
ATOM 599 C CA . THR A 1 84 ? -13.224 2.238 20.441 1.00 65.06 84 THR A CA 1
ATOM 600 C C . THR A 1 84 ? -14.185 2.888 21.418 1.00 65.06 84 THR A C 1
ATOM 602 O O . THR A 1 84 ? -14.709 3.969 21.060 1.00 65.06 84 THR A O 1
#

pLDDT: mean 91.62, std 5.64, range [65.06, 98.06]

Organism: NCBI:txid577589

Sequence (84 aa):
FDVVRVESDGSIVIAGKAVPNAQVDLLVGSNVIGSTTAGPEGDFAVVLDEPLKPGDYQIVLRSTAPDKVVAMSVETAVVSVPET

InterPro domains:
  IPR013783 Immunoglobulin-like fold [G3DSA:2.60.40.10] (2-74)
  IPR041498 Bacterial Ig domain [PF17936] (4-57)

Radius of gyration: 12.62 Å; chains: 1; bounding box: 32×19×37 Å